Protein AF-A0A7S1EBH2-F1 (afdb_monomer)

InterPro domains:
  IPR000310 Orn/Lys/Arg decarboxylase, major domain [PF01276] (1-113)
  IPR000310 Orn/Lys/Arg decarboxylase, major domain [PS00703] (63-77)
  IPR011193 Ornithine/lysine/arginine decarboxylase [PTHR45229] (1-113)
  IPR015421 Pyridoxal phosphate-dependent transferase, major domain [G3DSA:3.40.640.10] (1-113)
  IPR015424 Pyridoxal phosphate-dependent transferase [SSF53383] (2-113)

Mean predicted aligned error: 2.54 Å

Radius of gyration: 14.87 Å; Cα contacts (8 Å, |Δi|>4): 186; chains: 1; bounding box: 36×32×30 Å

pLDDT: mean 96.74, std 2.62, range [83.06, 98.56]

Secondary structure (DSSP, 8-state):
--S-TT-----HHHHHHHHBTTBSEEEEE-TT-TTGGGSGGGTTTSS--TTSPPPSS-EEEEEE-HHHHSS--TT--EEEEE--SS----HHHHHHHHHHHS-SS--HHHHH-

Sequence (113 aa):
TQSTYDGVLYNTETIKNKLDGFIPTLHFDEAWLPHAAFHDFYGQFHAMGKNRARPKEAMVYATQSTHKLLAGISQASQVLVQDSQTVKLDKHLFNEAYLMHTSTSPQYSIIAS

Nearest PDB structures (foldseek):
  7p9b-assembly1_A  TM=9.408E-01  e=8.314E-08  Providencia stuartii
  2vyc-assembly1_A  TM=9.285E-01  e=5.790E-07  Escherichia coli BL21(DE3)
  5xx1-assembly1_F  TM=9.185E-01  e=3.085E-06  Salmonella enterica subsp. enterica serovar Typhi
  1ord-assembly1_A  TM=9.196E-01  e=2.922E-04  Lactobacillus sp. 30A
  1c4k-assembly1_A  TM=8.217E-01  e=3.124E-04  Lactobacillus sp. 30A

Solvent-accessible surface area (backbone atoms only — not comparable to full-atom values): 6592 Å² total; per-residue (Å²): 110,35,33,45,95,91,66,54,71,52,57,38,59,62,50,48,71,71,38,45,78,77,42,71,66,46,73,39,39,18,42,80,43,64,56,37,86,79,41,77,90,32,66,50,51,49,85,83,52,91,92,55,86,65,41,58,49,17,30,39,35,36,36,27,29,34,37,70,69,51,78,31,42,86,89,28,59,50,77,48,78,42,55,18,73,76,40,70,79,59,62,66,67,50,46,54,58,49,55,76,74,47,65,100,75,68,63,63,70,47,76,71,67

Organism: Hemiselmis andersenii (NCBI:txid464988)

Foldseek 3Di:
DAPPPVPRFDQQVVVLVVCQVVDQEDEAACQVPPCLQPDPVCQRGDNDHDPDAFRQGHKYKYKYNCVNPHDFDPPQIDIDIDAHNHGDDPPVVVVVVVVVPDDPDDDVRRVVD

Structure (mmCIF, N/CA/C/O backbone):
data_AF-A0A7S1EBH2-F1
#
_entry.id   AF-A0A7S1EBH2-F1
#
loop_
_atom_site.group_PDB
_atom_site.id
_atom_site.type_symbol
_atom_site.label_atom_id
_atom_site.label_alt_id
_atom_site.label_comp_id
_atom_site.label_asym_id
_atom_site.label_entity_id
_atom_site.label_seq_id
_atom_site.pdbx_PDB_ins_code
_atom_site.Cartn_x
_atom_site.Cartn_y
_atom_site.Cartn_z
_atom_site.occupancy
_atom_site.B_iso_or_equiv
_atom_site.auth_seq_id
_atom_site.auth_comp_id
_atom_site.auth_asym_id
_atom_site.auth_atom_id
_atom_site.pdbx_PDB_model_num
ATOM 1 N N . THR A 1 1 ? -0.086 -9.979 4.348 1.00 88.25 1 THR A N 1
ATOM 2 C CA . THR A 1 1 ? 0.510 -10.234 3.021 1.00 88.25 1 THR A CA 1
ATOM 3 C C . THR A 1 1 ? -0.576 -10.613 2.040 1.00 88.25 1 THR A C 1
ATOM 5 O O . THR A 1 1 ? -1.364 -11.493 2.365 1.00 88.25 1 THR A O 1
ATOM 8 N N . GLN A 1 2 ? -0.672 -9.912 0.910 1.00 88.31 2 GLN A N 1
ATOM 9 C CA . GLN A 1 2 ? -1.694 -10.084 -0.127 1.00 88.31 2 GLN A CA 1
ATOM 10 C C . GLN A 1 2 ? -1.226 -9.440 -1.446 1.00 88.31 2 GLN A C 1
ATOM 12 O O . GLN A 1 2 ? -1.142 -8.235 -1.510 1.00 88.31 2 GLN A O 1
ATOM 17 N N . SER A 1 3 ? -0.985 -10.135 -2.548 1.00 95.19 3 SER A N 1
ATOM 18 C CA . SER A 1 3 ? -0.946 -11.585 -2.695 1.00 95.19 3 SER A CA 1
ATOM 19 C C . SER A 1 3 ? 0.258 -12.207 -1.998 1.00 95.19 3 SER A C 1
ATOM 21 O O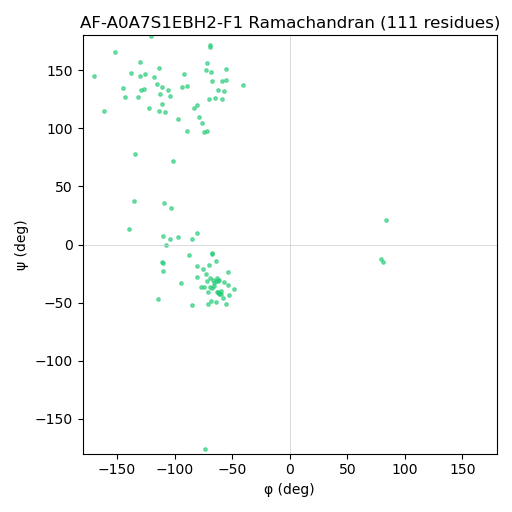 . SER A 1 3 ? 1.178 -11.523 -1.539 1.00 95.19 3 SER A O 1
ATOM 23 N N . THR A 1 4 ? 0.267 -13.536 -1.945 1.00 97.19 4 THR A N 1
ATOM 24 C CA . THR A 1 4 ? 1.512 -14.278 -1.738 1.00 97.19 4 THR A CA 1
ATOM 25 C C . THR A 1 4 ? 2.417 -14.162 -2.968 1.00 97.19 4 THR A C 1
ATOM 27 O O . THR A 1 4 ? 1.997 -13.689 -4.029 1.00 97.19 4 THR A O 1
ATOM 30 N N . TYR A 1 5 ? 3.665 -14.612 -2.822 1.00 96.94 5 TYR A N 1
ATOM 31 C CA . TYR A 1 5 ? 4.622 -14.690 -3.927 1.00 96.94 5 TYR A CA 1
ATOM 32 C C . TYR A 1 5 ? 4.124 -15.591 -5.071 1.00 96.94 5 TYR A C 1
ATOM 34 O O . TYR A 1 5 ? 4.234 -15.219 -6.233 1.00 96.94 5 TYR A O 1
ATOM 42 N N . ASP A 1 6 ? 3.489 -16.717 -4.735 1.00 97.62 6 ASP A N 1
ATOM 43 C CA . ASP A 1 6 ? 2.993 -17.711 -5.701 1.00 97.62 6 ASP A CA 1
ATOM 44 C C . ASP A 1 6 ? 1.642 -17.336 -6.346 1.00 97.62 6 ASP A C 1
ATOM 46 O O . ASP A 1 6 ? 1.012 -18.160 -7.006 1.00 97.62 6 ASP A O 1
ATOM 50 N N . GLY A 1 7 ? 1.157 -16.107 -6.141 1.00 95.69 7 GLY A N 1
ATOM 51 C CA . GLY A 1 7 ? -0.069 -15.615 -6.778 1.00 95.69 7 GLY A CA 1
ATOM 52 C C . GLY A 1 7 ? -1.374 -15.993 -6.070 1.00 95.69 7 GLY A C 1
ATOM 53 O O . GLY A 1 7 ? -2.439 -15.943 -6.684 1.00 95.69 7 GLY A O 1
ATOM 54 N N . VAL A 1 8 ? -1.337 -16.338 -4.778 1.00 97.25 8 VAL A N 1
ATOM 55 C CA . VAL A 1 8 ? -2.565 -16.562 -3.996 1.00 97.25 8 VAL A CA 1
ATOM 56 C C . VAL A 1 8 ? -3.147 -15.222 -3.552 1.00 97.25 8 VAL A C 1
ATOM 58 O O . VAL A 1 8 ? -2.498 -14.461 -2.831 1.00 97.25 8 VAL A O 1
ATOM 61 N N . LEU A 1 9 ? -4.384 -14.957 -3.978 1.00 97.12 9 LEU A N 1
ATOM 62 C CA . LEU A 1 9 ? -5.127 -13.724 -3.726 1.00 97.12 9 LEU A CA 1
ATOM 63 C C . LEU A 1 9 ? -6.218 -13.932 -2.673 1.00 97.12 9 LEU A C 1
ATOM 65 O O . LEU A 1 9 ? -7.040 -14.840 -2.775 1.00 97.12 9 LEU A O 1
ATOM 69 N N . TYR A 1 10 ? -6.289 -13.028 -1.703 1.00 97.50 10 TYR A N 1
ATOM 70 C CA . TYR A 1 10 ? -7.381 -12.946 -0.737 1.00 97.50 10 TYR A CA 1
ATOM 71 C C . TYR A 1 10 ? -8.501 -12.005 -1.193 1.00 97.50 10 TYR A C 1
ATOM 73 O O . TYR A 1 10 ? -8.261 -10.968 -1.802 1.00 97.50 10 TYR A O 1
ATOM 81 N N . ASN A 1 11 ? -9.746 -12.318 -0.833 1.00 96.75 11 ASN A N 1
ATOM 82 C CA . ASN A 1 11 ? -10.840 -11.360 -0.973 1.00 96.75 11 ASN A CA 1
ATOM 83 C C . ASN A 1 11 ? -10.741 -10.317 0.152 1.00 96.75 11 ASN A C 1
ATOM 85 O O . ASN A 1 11 ? -11.047 -10.606 1.314 1.00 96.75 11 ASN A O 1
ATOM 89 N N . THR A 1 12 ? -10.291 -9.109 -0.183 1.00 96.62 12 THR A N 1
ATOM 90 C CA . THR A 1 12 ? -10.036 -8.044 0.795 1.00 96.62 12 THR A CA 1
ATOM 91 C C . THR A 1 12 ? -11.320 -7.513 1.412 1.00 96.62 12 THR A C 1
ATOM 93 O O . THR A 1 12 ? -11.307 -7.083 2.561 1.00 96.62 12 THR A O 1
ATOM 96 N N . GLU A 1 13 ? -12.437 -7.573 0.687 1.00 95.69 13 GLU A N 1
ATOM 97 C CA . GLU A 1 13 ? -13.734 -7.103 1.180 1.00 95.69 13 GLU A CA 1
ATOM 98 C C . GLU A 1 13 ? -14.281 -8.037 2.259 1.00 95.69 13 GLU A C 1
ATOM 100 O O . GLU A 1 13 ? -14.740 -7.579 3.304 1.00 95.69 13 GLU A O 1
ATOM 105 N N . THR A 1 14 ? -14.128 -9.351 2.078 1.00 97.00 14 THR A N 1
ATOM 106 C CA . THR A 1 14 ? -14.447 -10.328 3.126 1.00 97.00 14 THR A CA 1
ATOM 107 C C . THR A 1 14 ? -13.610 -10.097 4.383 1.00 97.00 14 THR A C 1
ATOM 109 O O . THR A 1 14 ? -14.145 -10.158 5.488 1.00 97.00 14 THR A O 1
ATOM 112 N N . ILE A 1 15 ? -12.310 -9.818 4.235 1.00 97.19 15 ILE A N 1
ATOM 113 C CA . ILE A 1 15 ? -11.415 -9.557 5.373 1.00 97.19 15 ILE A CA 1
ATOM 114 C C . ILE A 1 15 ? -11.837 -8.286 6.113 1.00 97.19 15 ILE A C 1
ATOM 116 O O . ILE A 1 15 ? -12.016 -8.329 7.328 1.00 97.19 15 ILE A O 1
ATOM 120 N N . LYS A 1 16 ? -12.047 -7.179 5.389 1.00 96.69 16 LYS A N 1
ATOM 121 C CA . LYS A 1 16 ? -12.506 -5.910 5.971 1.00 96.69 16 LYS A CA 1
ATOM 122 C C . LYS A 1 16 ? -13.807 -6.099 6.743 1.00 96.69 16 LYS A C 1
ATOM 124 O O . LYS A 1 16 ? -13.858 -5.766 7.917 1.00 96.69 16 LYS A O 1
ATOM 129 N N . ASN A 1 17 ? -14.816 -6.714 6.127 1.00 96.50 17 ASN A N 1
ATOM 130 C CA . ASN A 1 17 ? -16.122 -6.915 6.758 1.00 96.50 17 ASN A CA 1
ATOM 131 C C . ASN A 1 17 ? -16.060 -7.784 8.021 1.00 96.50 17 ASN A C 1
ATOM 133 O O . ASN A 1 17 ? -16.875 -7.611 8.920 1.00 96.50 17 ASN A O 1
ATOM 137 N N . LYS A 1 18 ? -15.122 -8.735 8.087 1.00 97.50 18 LYS A N 1
ATOM 138 C CA . LYS A 1 18 ? -14.966 -9.612 9.254 1.00 97.50 18 LYS A CA 1
ATOM 139 C C . LYS A 1 18 ? -14.203 -8.971 10.407 1.00 97.50 18 LYS A C 1
ATOM 141 O O . LYS A 1 18 ? -14.389 -9.403 11.538 1.00 97.50 18 LYS A O 1
ATOM 146 N N . LEU A 1 19 ? -13.313 -8.025 10.119 1.00 97.88 19 LEU A N 1
ATOM 147 C CA . LEU A 1 19 ? -12.373 -7.476 11.099 1.00 97.88 19 LEU A CA 1
ATOM 148 C C . LEU A 1 19 ? -12.665 -6.021 11.484 1.00 97.88 19 LEU A C 1
ATOM 150 O O . LEU A 1 19 ? -12.151 -5.555 12.499 1.00 97.88 19 LEU A O 1
ATOM 154 N N . ASP A 1 20 ? -13.487 -5.310 10.713 1.00 97.75 20 ASP A N 1
ATOM 155 C CA . ASP A 1 20 ? -13.943 -3.963 11.056 1.00 97.75 20 ASP A CA 1
ATOM 156 C C . ASP A 1 20 ? -14.650 -3.958 12.422 1.00 97.75 20 ASP A C 1
ATOM 158 O O . ASP A 1 20 ? -15.472 -4.827 12.712 1.00 97.75 20 ASP A O 1
ATOM 162 N N . GLY A 1 21 ? -14.279 -3.009 13.282 1.00 95.69 21 GLY A N 1
ATOM 163 C CA . GLY A 1 21 ? -14.736 -2.925 14.676 1.00 95.69 21 GLY A CA 1
ATOM 164 C C . GLY A 1 21 ? -14.032 -3.871 15.663 1.00 95.69 21 GLY A C 1
ATOM 165 O O . GLY A 1 21 ? -14.146 -3.678 16.870 1.00 95.69 21 GLY A O 1
ATOM 166 N N . PHE A 1 22 ? -13.266 -4.864 15.196 1.00 97.75 22 PHE A N 1
ATOM 167 C CA . PHE A 1 22 ? -12.438 -5.713 16.070 1.00 97.75 22 PHE A CA 1
ATOM 168 C C . PHE A 1 22 ? -11.002 -5.211 16.185 1.00 97.75 22 PHE A C 1
ATOM 170 O O . PHE A 1 22 ? -10.366 -5.378 17.225 1.00 97.75 22 PHE A O 1
ATOM 177 N N . ILE A 1 23 ? -10.483 -4.616 15.110 1.00 97.31 23 ILE A N 1
ATOM 178 C CA . ILE A 1 23 ? -9.145 -4.032 15.065 1.00 97.31 23 ILE A CA 1
ATOM 179 C C . ILE A 1 23 ? -9.202 -2.610 14.502 1.00 97.31 23 ILE A C 1
ATOM 181 O O . ILE A 1 23 ? -9.984 -2.340 13.590 1.00 97.31 23 ILE A O 1
ATOM 185 N N . PRO A 1 24 ? -8.355 -1.694 15.003 1.00 96.69 24 PRO A N 1
ATOM 186 C CA . PRO A 1 24 ? -8.383 -0.295 14.580 1.00 96.69 24 PRO A CA 1
ATOM 187 C C . PRO A 1 24 ? -7.777 -0.077 13.187 1.00 96.69 24 PRO A C 1
ATOM 189 O O . PRO A 1 24 ? -8.061 0.929 12.539 1.00 96.69 24 PRO A O 1
ATOM 192 N N . THR A 1 25 ? -6.939 -1.010 12.723 1.00 97.38 25 THR A N 1
ATOM 193 C CA . THR A 1 25 ? -6.157 -0.855 11.497 1.00 97.38 25 THR A CA 1
ATOM 194 C C . THR A 1 25 ? -6.014 -2.179 10.760 1.00 97.38 25 THR A C 1
ATOM 196 O O . THR A 1 25 ? -5.648 -3.195 11.347 1.00 97.38 25 THR A O 1
ATOM 199 N N . LEU A 1 26 ? -6.225 -2.139 9.448 1.00 98.12 26 LEU A N 1
ATOM 200 C CA . LEU A 1 26 ? -5.937 -3.208 8.501 1.00 98.12 26 LEU A CA 1
ATOM 201 C C . LEU A 1 26 ? -4.774 -2.786 7.606 1.00 98.12 26 LEU A C 1
ATOM 203 O O . LEU A 1 26 ? -4.876 -1.793 6.889 1.00 98.12 26 LEU A O 1
ATOM 207 N N . HIS A 1 27 ? -3.689 -3.556 7.603 1.00 98.31 27 HIS A N 1
ATOM 208 C CA . HIS A 1 27 ? -2.565 -3.343 6.691 1.00 98.31 27 HIS A CA 1
ATOM 209 C C . HIS A 1 27 ? -2.438 -4.509 5.710 1.00 98.31 27 HIS A C 1
ATOM 211 O O . HIS A 1 27 ? -2.168 -5.649 6.091 1.00 98.31 27 HIS A O 1
ATOM 217 N N . PHE A 1 28 ? -2.644 -4.210 4.430 1.00 98.38 28 PHE A N 1
ATOM 218 C CA . PHE A 1 28 ? -2.452 -5.139 3.327 1.00 98.38 28 PHE A CA 1
ATOM 219 C C . PHE A 1 28 ? -1.072 -4.906 2.706 1.00 98.38 28 PHE A C 1
ATOM 221 O O . PHE A 1 28 ? -0.828 -3.906 2.034 1.00 98.38 28 PHE A O 1
ATOM 228 N N . ASP A 1 29 ? -0.147 -5.832 2.939 1.00 98.56 29 ASP A N 1
ATOM 229 C CA . ASP A 1 29 ? 1.121 -5.853 2.209 1.00 98.56 29 ASP A CA 1
ATOM 230 C C . ASP A 1 29 ? 0.898 -6.370 0.780 1.00 98.56 29 ASP A C 1
ATOM 232 O O . ASP A 1 29 ? 0.835 -7.583 0.572 1.00 98.56 29 ASP A O 1
ATOM 236 N N . GLU A 1 30 ? 0.757 -5.429 -0.160 1.00 98.38 30 GLU A N 1
ATOM 237 C CA . GLU A 1 30 ? 0.487 -5.600 -1.593 1.00 98.38 30 GLU A CA 1
ATOM 238 C C . GLU A 1 30 ? 1.717 -5.404 -2.478 1.00 98.38 30 GLU A C 1
ATOM 240 O O . GLU A 1 30 ? 1.615 -5.005 -3.642 1.00 98.38 30 GLU A O 1
ATOM 245 N N . ALA A 1 31 ? 2.903 -5.740 -1.965 1.00 98.44 31 ALA A N 1
ATOM 246 C CA . ALA A 1 31 ? 4.142 -5.621 -2.723 1.00 98.44 31 ALA A CA 1
ATOM 247 C C . ALA A 1 31 ? 4.099 -6.334 -4.092 1.00 98.44 31 ALA A C 1
ATOM 249 O O . ALA A 1 31 ? 4.679 -5.836 -5.054 1.00 98.44 31 ALA A O 1
ATOM 250 N N . TRP A 1 32 ? 3.403 -7.471 -4.187 1.00 98.12 32 TRP A N 1
ATOM 251 C CA . TRP A 1 32 ? 3.256 -8.278 -5.408 1.00 98.12 32 TRP A CA 1
ATOM 252 C C . TRP A 1 32 ? 1.966 -8.013 -6.194 1.00 98.12 32 TRP A C 1
ATOM 254 O O . TRP A 1 32 ? 1.703 -8.703 -7.174 1.00 98.12 32 TRP A O 1
ATOM 264 N N . LEU A 1 33 ? 1.161 -7.021 -5.804 1.00 97.25 33 LEU A N 1
ATOM 265 C CA . LEU A 1 33 ? -0.121 -6.743 -6.454 1.00 97.25 33 LEU A CA 1
ATOM 266 C C . LEU A 1 33 ? -0.396 -5.247 -6.746 1.00 97.25 33 LEU A C 1
ATOM 268 O O . LEU A 1 33 ? -1.544 -4.807 -6.669 1.00 97.25 33 LEU A O 1
ATOM 272 N N . PRO A 1 34 ? 0.601 -4.428 -7.136 1.00 97.38 34 PRO A N 1
ATOM 273 C CA . PRO A 1 34 ? 0.379 -2.995 -7.346 1.00 97.38 34 PRO A CA 1
ATOM 274 C C . PRO A 1 34 ? -0.485 -2.677 -8.583 1.00 97.38 34 PRO A C 1
ATOM 276 O O . PRO A 1 34 ? -1.031 -1.585 -8.698 1.00 97.38 34 PRO A O 1
ATOM 279 N N . HIS A 1 35 ? -0.638 -3.628 -9.510 1.00 96.31 35 HIS A N 1
ATOM 280 C CA . HIS A 1 35 ? -1.388 -3.451 -10.756 1.00 96.31 35 HIS A CA 1
ATOM 281 C C . HIS A 1 35 ? -2.892 -3.757 -10.634 1.00 96.31 35 HIS A C 1
ATOM 283 O O . HIS A 1 35 ? -3.647 -3.503 -11.572 1.00 96.31 35 HIS A O 1
ATOM 289 N N . ALA A 1 36 ? -3.349 -4.313 -9.506 1.00 96.38 36 ALA A N 1
ATOM 290 C CA . ALA A 1 36 ? -4.717 -4.820 -9.385 1.00 96.38 36 ALA A CA 1
ATOM 291 C C . ALA A 1 36 ? -5.799 -3.749 -9.569 1.00 96.38 36 ALA A C 1
ATOM 293 O O . ALA A 1 36 ? -6.871 -4.044 -10.088 1.00 96.38 36 ALA A O 1
ATOM 294 N N . ALA A 1 37 ? -5.513 -2.497 -9.212 1.00 94.81 37 ALA A N 1
ATOM 295 C CA . ALA A 1 37 ? -6.461 -1.400 -9.385 1.00 94.81 37 ALA A CA 1
ATOM 296 C C . ALA A 1 37 ? -6.807 -1.104 -10.861 1.00 94.81 37 ALA A C 1
ATOM 298 O O . ALA A 1 37 ? -7.768 -0.381 -11.120 1.00 94.81 37 ALA A O 1
ATOM 299 N N . PHE A 1 38 ? -6.040 -1.639 -11.818 1.00 95.44 38 PHE A N 1
ATOM 300 C CA . PHE A 1 38 ? -6.158 -1.331 -13.246 1.00 95.44 38 PHE A CA 1
ATOM 301 C C . PHE A 1 38 ? -6.844 -2.431 -14.065 1.00 95.44 38 PHE A C 1
ATOM 303 O O . PHE A 1 38 ? -6.904 -2.320 -15.287 1.00 95.44 38 PHE A O 1
ATOM 310 N N . HIS A 1 39 ? -7.345 -3.496 -13.429 1.00 95.38 39 HIS A N 1
ATOM 311 C CA . HIS A 1 39 ? -8.021 -4.579 -14.140 1.00 95.38 39 HIS A CA 1
ATOM 312 C C . HIS A 1 39 ? -9.200 -5.146 -13.337 1.00 95.38 39 HIS A C 1
ATOM 314 O O . HIS A 1 39 ? -9.032 -5.606 -12.207 1.00 95.38 39 HIS A O 1
ATOM 320 N N . ASP A 1 40 ? -10.381 -5.195 -13.960 1.00 93.75 40 ASP A N 1
ATOM 321 C CA . ASP A 1 40 ? -11.661 -5.516 -13.304 1.00 93.75 40 ASP A CA 1
ATOM 322 C C . ASP A 1 40 ? -11.679 -6.876 -12.594 1.00 93.75 40 ASP A C 1
ATOM 324 O O . ASP A 1 40 ? -12.299 -7.017 -11.539 1.00 93.75 40 ASP A O 1
ATOM 328 N N . PHE A 1 41 ? -10.947 -7.865 -13.123 1.00 94.56 41 PHE A N 1
ATOM 32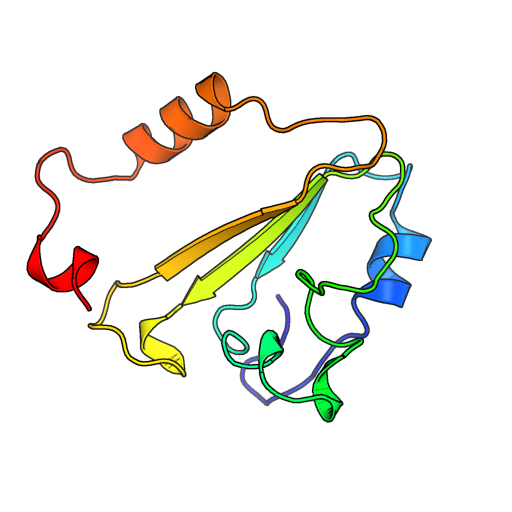9 C CA . PHE A 1 41 ? -10.756 -9.174 -12.476 1.00 94.56 41 PHE A CA 1
ATOM 330 C C . PHE A 1 41 ? -10.361 -9.061 -10.995 1.00 94.56 41 PHE A C 1
ATOM 332 O O . PHE A 1 41 ? -10.847 -9.826 -10.163 1.00 94.56 41 PHE A O 1
ATOM 339 N N . TYR A 1 42 ? -9.519 -8.087 -10.639 1.00 95.44 42 TYR A N 1
ATOM 340 C CA . TYR A 1 42 ? -9.029 -7.939 -9.274 1.00 95.44 42 TYR A CA 1
ATOM 341 C C . TYR A 1 42 ? -9.967 -7.150 -8.362 1.00 95.44 42 TYR A C 1
ATOM 343 O O . TYR A 1 42 ? -9.611 -6.914 -7.213 1.00 95.44 42 TYR A O 1
ATOM 351 N N . GLY A 1 43 ? -11.162 -6.754 -8.807 1.00 93.44 43 GLY A N 1
ATOM 352 C CA . GLY A 1 43 ? -11.997 -5.767 -8.115 1.00 93.44 43 GLY A CA 1
ATOM 353 C C . GLY A 1 43 ? -12.306 -6.050 -6.635 1.00 93.44 43 GLY A C 1
ATOM 354 O O . GLY A 1 43 ? -12.565 -5.113 -5.886 1.00 93.44 43 GLY A O 1
ATOM 355 N N . GLN A 1 44 ? -12.252 -7.303 -6.167 1.00 94.94 44 GLN A N 1
ATOM 356 C CA . GLN A 1 44 ? -12.401 -7.677 -4.745 1.00 94.94 44 GLN A CA 1
ATOM 357 C C . GLN A 1 44 ? -11.096 -8.133 -4.066 1.00 94.94 44 GLN A C 1
ATOM 359 O O . GLN A 1 44 ? -11.097 -8.469 -2.884 1.00 94.94 44 GLN A O 1
ATOM 364 N N . PHE A 1 45 ? -9.991 -8.156 -4.803 1.00 96.38 45 PHE A N 1
ATOM 365 C CA . PHE A 1 45 ? -8.722 -8.772 -4.421 1.00 96.38 45 PHE A CA 1
ATOM 366 C C . PHE A 1 45 ? -7.603 -7.762 -4.131 1.00 96.38 45 PHE A C 1
ATOM 368 O O . PHE A 1 45 ? -6.474 -8.167 -3.890 1.00 96.38 45 PHE A O 1
ATOM 375 N N . HIS A 1 46 ? -7.890 -6.462 -4.102 1.00 96.69 46 HIS A N 1
ATOM 376 C CA . HIS A 1 46 ? -6.953 -5.438 -3.623 1.00 96.69 46 HIS A CA 1
ATOM 377 C C . HIS A 1 46 ? -7.633 -4.519 -2.615 1.00 96.69 46 HIS A C 1
ATOM 379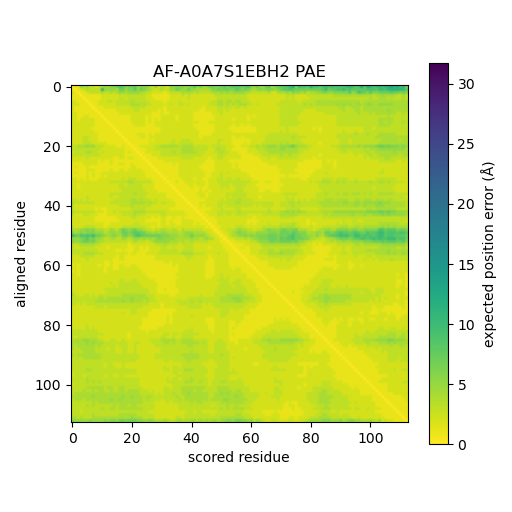 O O . HIS A 1 46 ? -8.850 -4.381 -2.643 1.00 96.69 46 HIS A O 1
ATOM 385 N N . ALA A 1 47 ? -6.886 -3.845 -1.750 1.00 96.50 47 ALA A N 1
ATOM 386 C CA . ALA A 1 47 ? -7.424 -3.066 -0.641 1.00 96.50 47 ALA A CA 1
ATOM 387 C C . ALA A 1 47 ? -8.006 -1.707 -1.075 1.00 96.50 47 ALA A C 1
ATOM 389 O O . ALA A 1 47 ? -9.041 -1.285 -0.556 1.00 96.50 47 ALA A O 1
ATOM 390 N N . MET A 1 48 ? -7.393 -1.037 -2.055 1.00 95.00 48 MET A N 1
ATOM 391 C CA . MET A 1 48 ? -7.670 0.372 -2.399 1.00 95.00 48 MET A CA 1
ATOM 392 C C . MET A 1 48 ? -8.569 0.536 -3.626 1.00 95.00 48 MET A C 1
ATOM 394 O O . MET A 1 48 ? -8.119 0.914 -4.700 1.00 95.00 48 MET A O 1
ATOM 398 N N . GLY A 1 49 ? -9.856 0.226 -3.490 1.00 90.75 49 GLY A N 1
ATOM 399 C CA . GLY A 1 49 ? -10.784 0.182 -4.633 1.00 90.75 49 GLY A CA 1
ATOM 400 C C . GLY A 1 49 ? -11.796 1.302 -4.572 1.00 90.75 49 GLY A C 1
ATOM 401 O O . GLY A 1 49 ? -12.361 1.567 -3.515 1.00 90.75 49 GLY A O 1
ATOM 402 N N . LYS A 1 50 ? -12.009 1.942 -5.720 1.00 83.06 50 LYS A N 1
ATOM 403 C CA . LYS A 1 50 ? -12.720 3.217 -5.843 1.00 83.06 50 LYS A CA 1
ATOM 404 C C . LYS A 1 50 ? -14.215 3.134 -5.519 1.00 83.06 50 LYS A C 1
ATOM 406 O O . LYS A 1 50 ? -14.752 4.049 -4.910 1.00 83.06 50 LYS A O 1
ATOM 411 N N . ASN A 1 51 ? -14.872 2.038 -5.896 1.00 84.88 51 ASN A N 1
ATOM 412 C CA . ASN A 1 51 ? -16.335 1.906 -5.850 1.00 84.88 51 ASN A CA 1
ATOM 413 C C . ASN A 1 51 ? -16.803 0.936 -4.755 1.00 84.88 51 ASN A C 1
ATOM 415 O O . ASN A 1 51 ? -17.745 0.173 -4.956 1.00 84.88 51 ASN A O 1
ATOM 419 N N . ARG A 1 52 ? -16.108 0.908 -3.614 1.00 88.12 52 ARG A N 1
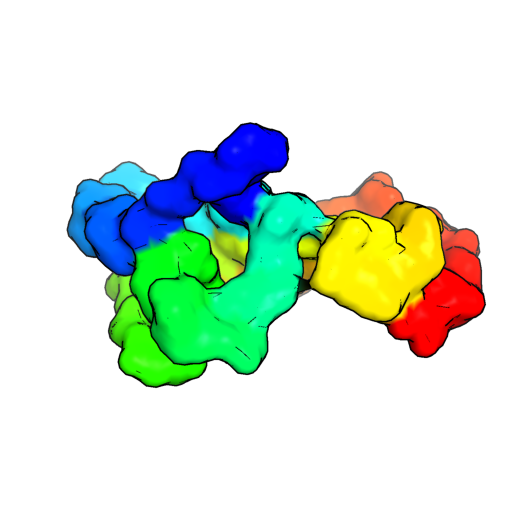ATOM 420 C CA . ARG A 1 52 ? -16.399 -0.013 -2.507 1.00 88.12 52 ARG A CA 1
ATOM 421 C C . ARG A 1 52 ? -16.591 0.763 -1.215 1.00 88.12 52 ARG A C 1
ATOM 423 O O . ARG A 1 52 ? -15.969 1.807 -1.011 1.00 88.12 52 ARG A O 1
ATOM 430 N N . ALA A 1 53 ? -17.476 0.260 -0.360 1.00 91.88 53 ALA A N 1
ATOM 431 C CA . ALA A 1 53 ? -17.698 0.861 0.942 1.00 91.88 53 ALA A CA 1
ATOM 432 C C . ALA A 1 53 ? -16.406 0.785 1.764 1.00 91.88 53 ALA A C 1
ATOM 434 O O . ALA A 1 53 ? -15.752 -0.253 1.838 1.00 91.88 53 ALA A O 1
ATOM 435 N N . ARG A 1 54 ? -16.036 1.907 2.377 1.00 95.38 54 ARG A N 1
ATOM 436 C CA . ARG A 1 54 ? -14.926 1.951 3.331 1.00 95.38 54 ARG A CA 1
ATOM 437 C C . ARG A 1 54 ? -15.370 1.277 4.634 1.00 95.38 54 ARG A C 1
ATOM 439 O O . ARG A 1 54 ? -16.564 1.372 4.944 1.00 95.38 54 ARG A O 1
ATOM 446 N N . PRO A 1 55 ? -14.464 0.654 5.407 1.00 97.12 55 PRO A N 1
ATOM 447 C CA . PRO A 1 55 ? -14.803 0.174 6.745 1.00 97.12 55 PRO A CA 1
ATOM 448 C C . PRO A 1 55 ? -15.360 1.309 7.605 1.00 97.12 55 PRO A C 1
ATOM 450 O O . PRO A 1 55 ? -15.034 2.481 7.385 1.00 97.12 55 PRO A O 1
ATOM 453 N N . LYS A 1 56 ? -16.223 0.981 8.565 1.00 97.56 56 LYS A N 1
ATOM 454 C CA . LYS A 1 56 ? -16.801 1.978 9.463 1.00 97.56 56 LYS A CA 1
ATOM 455 C C . LYS A 1 56 ? -15.734 2.543 10.382 1.00 97.56 56 LYS A C 1
ATOM 457 O O . LYS A 1 56 ? -15.629 3.762 10.461 1.00 97.56 56 LYS A O 1
ATOM 462 N N . GLU A 1 57 ? -14.941 1.675 11.003 1.00 97.50 57 GLU A N 1
ATOM 463 C CA . GLU A 1 57 ? -14.006 2.049 12.064 1.00 97.50 57 GLU A CA 1
ATOM 464 C C . GLU A 1 57 ? -12.551 1.848 11.646 1.00 97.50 57 GLU A C 1
ATOM 466 O O . GLU A 1 57 ? -11.743 2.765 11.804 1.00 97.50 57 GLU A O 1
ATOM 471 N N . ALA A 1 58 ? -12.225 0.697 11.054 1.00 98.06 58 ALA A N 1
ATOM 472 C CA . ALA A 1 58 ? -10.849 0.323 10.762 1.00 98.06 58 ALA A CA 1
ATOM 473 C C . ALA A 1 58 ? -10.224 1.180 9.647 1.00 98.06 58 ALA A C 1
ATOM 475 O O . ALA A 1 58 ? -10.721 1.234 8.519 1.00 98.06 58 ALA A O 1
ATOM 476 N N . MET A 1 59 ? -9.078 1.797 9.938 1.00 97.88 59 MET A N 1
ATOM 477 C CA . MET A 1 59 ? -8.228 2.437 8.930 1.00 97.88 59 MET A CA 1
ATOM 478 C C . MET A 1 59 ? -7.615 1.376 8.013 1.00 97.88 59 MET A C 1
ATOM 480 O O . MET A 1 59 ? -7.182 0.325 8.487 1.00 97.88 59 MET A O 1
ATOM 484 N N . VAL A 1 60 ? -7.524 1.643 6.708 1.00 98.06 60 VAL A N 1
ATOM 485 C CA . VAL A 1 60 ? -6.935 0.694 5.750 1.00 98.06 60 VAL A CA 1
ATOM 486 C C . VAL A 1 60 ? -5.637 1.253 5.187 1.00 98.06 60 VAL A C 1
ATOM 488 O O . VAL A 1 60 ? -5.602 2.372 4.682 1.00 98.06 60 VAL A O 1
ATOM 491 N N . TYR A 1 61 ? -4.583 0.446 5.225 1.00 98.44 61 TYR A N 1
ATOM 492 C CA . TYR A 1 61 ? -3.288 0.720 4.615 1.00 98.44 61 TYR A CA 1
ATOM 493 C C . TYR A 1 61 ? -2.991 -0.336 3.558 1.00 98.44 61 TYR A C 1
ATOM 495 O O . TYR A 1 61 ? -3.294 -1.515 3.753 1.00 98.44 61 TYR A O 1
ATOM 503 N N . ALA A 1 62 ? -2.350 0.076 2.470 1.00 98.31 62 ALA A N 1
ATOM 504 C CA . ALA A 1 62 ? -1.758 -0.837 1.506 1.00 98.31 62 ALA A CA 1
ATOM 505 C C . ALA A 1 62 ? -0.334 -0.397 1.178 1.00 98.31 62 ALA A C 1
ATOM 507 O O . ALA A 1 62 ? -0.109 0.757 0.817 1.00 98.31 62 ALA A O 1
ATOM 508 N N . THR A 1 63 ? 0.630 -1.305 1.309 1.00 98.56 63 THR A N 1
ATOM 509 C CA . THR A 1 63 ? 2.020 -1.054 0.903 1.00 98.56 63 THR A CA 1
ATOM 510 C C . THR A 1 63 ? 2.299 -1.773 -0.397 1.00 98.56 63 THR A C 1
ATOM 512 O O . THR A 1 63 ? 2.051 -2.968 -0.503 1.00 98.56 63 THR A O 1
ATOM 515 N N . GLN A 1 64 ? 2.820 -1.055 -1.382 1.00 98.56 64 GLN A N 1
ATOM 516 C CA . GLN A 1 64 ? 3.041 -1.575 -2.725 1.00 98.56 64 GLN A CA 1
ATOM 517 C C . GLN A 1 64 ? 4.473 -1.283 -3.162 1.00 98.56 64 GLN A C 1
ATOM 519 O O . GLN A 1 64 ? 4.961 -0.163 -3.030 1.00 98.56 64 GLN A O 1
ATOM 524 N N . SER A 1 65 ? 5.158 -2.289 -3.701 1.00 98.56 65 SER A N 1
ATOM 525 C CA . SER A 1 65 ? 6.471 -2.110 -4.316 1.00 98.56 65 SER A CA 1
ATOM 526 C C . SER A 1 65 ? 6.273 -1.776 -5.788 1.00 98.56 65 SER A C 1
ATOM 528 O O . SER A 1 65 ? 6.087 -2.675 -6.607 1.00 98.56 65 SER A O 1
ATOM 530 N N . THR A 1 66 ? 6.328 -0.488 -6.129 1.00 98.38 66 THR A N 1
ATOM 531 C CA . THR A 1 66 ? 6.197 -0.009 -7.513 1.00 98.38 66 THR A CA 1
ATOM 532 C C . THR A 1 66 ? 7.184 -0.729 -8.430 1.00 98.38 66 THR A C 1
ATOM 534 O O . THR A 1 66 ? 6.795 -1.248 -9.468 1.00 98.38 66 THR A O 1
ATOM 537 N N . HIS A 1 67 ? 8.427 -0.902 -7.980 1.00 98.19 67 HIS A N 1
ATOM 538 C CA . HIS A 1 67 ? 9.498 -1.546 -8.747 1.00 98.19 67 HIS A CA 1
ATOM 539 C C . HIS A 1 67 ? 9.332 -3.051 -9.020 1.00 98.19 67 HIS A C 1
ATOM 541 O O . HIS A 1 67 ? 10.166 -3.629 -9.712 1.00 98.19 67 HIS A O 1
ATOM 547 N N . LYS A 1 68 ? 8.325 -3.725 -8.446 1.00 98.19 68 LYS A N 1
ATOM 548 C CA . LYS A 1 68 ? 8.117 -5.161 -8.690 1.00 98.19 68 LYS A CA 1
ATOM 549 C C . LYS A 1 68 ? 7.307 -5.417 -9.955 1.00 98.19 68 LYS A C 1
ATOM 551 O O . LYS A 1 68 ? 7.719 -6.222 -10.780 1.00 98.19 68 LYS A O 1
ATOM 556 N N . LEU A 1 69 ? 6.142 -4.778 -10.077 1.00 97.56 69 LEU A N 1
ATOM 557 C CA . LEU A 1 69 ? 5.176 -5.039 -11.157 1.00 97.56 69 LEU A CA 1
ATOM 558 C C . LEU A 1 69 ? 4.520 -3.764 -11.720 1.00 97.56 69 LEU A C 1
ATOM 560 O O . LEU A 1 69 ? 3.527 -3.858 -12.436 1.00 97.56 69 LEU A O 1
ATOM 564 N N . LEU A 1 70 ? 5.051 -2.581 -11.398 1.00 97.88 70 LEU A N 1
ATOM 565 C CA . LEU A 1 70 ? 4.783 -1.324 -12.104 1.00 97.88 70 LEU A CA 1
ATOM 566 C C . LEU A 1 70 ? 6.100 -0.759 -12.658 1.00 97.88 70 LEU A C 1
ATOM 568 O O . LEU A 1 70 ? 7.171 -1.342 -12.486 1.00 97.88 70 LEU A O 1
ATOM 572 N N . ALA A 1 71 ? 6.019 0.378 -13.346 1.00 97.88 71 ALA A N 1
ATOM 573 C CA . ALA A 1 71 ? 7.195 1.131 -13.755 1.00 97.88 71 ALA A CA 1
ATOM 574 C C . ALA A 1 71 ? 7.719 1.934 -12.555 1.00 97.88 71 ALA A C 1
ATOM 576 O O . ALA A 1 71 ? 7.057 2.856 -12.100 1.00 97.88 71 ALA A O 1
ATOM 577 N N . GLY A 1 72 ? 8.874 1.543 -12.022 1.00 97.56 72 GLY A N 1
ATOM 578 C CA . GLY A 1 72 ? 9.573 2.260 -10.958 1.00 97.56 72 GLY A CA 1
ATOM 579 C C . GLY A 1 72 ? 10.967 1.674 -10.751 1.00 97.56 72 GLY A C 1
ATOM 580 O O . GLY A 1 72 ? 11.167 0.469 -10.915 1.00 97.56 72 GLY A O 1
ATOM 581 N N . ILE A 1 73 ? 11.949 2.511 -10.415 1.00 97.88 73 ILE A N 1
ATOM 582 C CA . ILE A 1 73 ? 13.321 2.048 -10.147 1.00 97.88 73 ILE A CA 1
ATOM 583 C C . ILE A 1 73 ? 13.336 1.232 -8.848 1.00 97.88 73 ILE A C 1
ATOM 585 O O . ILE A 1 73 ? 12.565 1.513 -7.932 1.00 97.88 73 ILE A O 1
ATOM 589 N N . SER A 1 74 ? 14.222 0.234 -8.735 1.00 98.38 74 SER A N 1
ATOM 590 C CA . SER A 1 74 ? 14.461 -0.499 -7.483 1.00 98.38 74 SER A CA 1
ATOM 591 C C . SER A 1 74 ? 14.479 0.438 -6.271 1.00 98.38 74 SER A C 1
ATOM 593 O O . SER A 1 74 ? 15.084 1.504 -6.326 1.00 98.38 74 SER A O 1
ATOM 595 N N . GLN A 1 75 ? 13.840 0.010 -5.176 1.00 98.12 75 GLN A N 1
ATOM 596 C CA . GLN A 1 75 ? 13.541 0.796 -3.963 1.00 98.12 75 GLN A CA 1
ATOM 597 C C . GLN A 1 75 ? 12.310 1.723 -4.050 1.00 98.12 75 GLN A C 1
ATOM 599 O O . GLN A 1 75 ? 11.790 2.098 -3.000 1.00 98.12 75 GLN A O 1
ATOM 604 N N . ALA A 1 76 ? 11.759 2.019 -5.235 1.00 98.56 76 ALA A N 1
ATOM 605 C CA . ALA A 1 76 ? 10.497 2.757 -5.351 1.00 98.56 76 ALA A CA 1
ATOM 606 C C . ALA A 1 76 ? 9.327 1.943 -4.770 1.00 98.56 76 ALA A C 1
ATOM 608 O O . ALA A 1 76 ? 9.094 0.786 -5.144 1.00 98.56 76 ALA A O 1
ATOM 609 N N . SER A 1 77 ? 8.585 2.542 -3.843 1.00 98.56 77 SER A N 1
ATOM 610 C CA . SER A 1 77 ? 7.398 1.957 -3.218 1.00 98.56 77 SER A CA 1
ATOM 611 C C . SER A 1 77 ? 6.440 3.055 -2.771 1.00 98.56 77 SER A C 1
ATOM 613 O O . SER A 1 77 ? 6.815 4.225 -2.716 1.00 98.56 77 SER A O 1
ATOM 615 N N . GLN A 1 78 ? 5.205 2.678 -2.453 1.00 98.19 78 GLN A N 1
ATOM 616 C CA . GLN A 1 78 ? 4.191 3.607 -1.974 1.00 98.19 78 GLN A CA 1
ATOM 617 C C . GLN A 1 78 ? 3.392 3.024 -0.811 1.00 98.19 78 GLN A C 1
ATOM 619 O O . GLN A 1 78 ? 3.139 1.817 -0.745 1.00 98.19 78 GLN A O 1
ATOM 624 N N . VAL A 1 79 ? 2.970 3.914 0.087 1.00 98.38 79 VAL A N 1
ATOM 625 C CA . VAL A 1 79 ? 1.996 3.628 1.140 1.00 98.38 79 VAL A CA 1
ATOM 626 C C . VAL A 1 79 ? 0.700 4.330 0.769 1.00 98.38 79 VAL A C 1
ATOM 628 O O . VAL A 1 79 ? 0.630 5.556 0.723 1.00 98.38 79 VAL A O 1
ATOM 631 N N . LEU A 1 80 ? -0.331 3.546 0.494 1.00 97.88 80 LEU A N 1
ATOM 632 C CA . LEU A 1 80 ? -1.681 4.035 0.280 1.00 97.88 80 LEU A CA 1
ATOM 633 C C . LEU A 1 80 ? -2.421 3.971 1.614 1.00 97.88 80 LEU A C 1
ATOM 635 O O . LEU A 1 80 ? -2.348 2.960 2.315 1.00 97.88 80 LEU A O 1
ATOM 639 N N . VAL A 1 81 ? -3.152 5.030 1.949 1.00 97.81 81 VAL A N 1
ATOM 640 C CA . VAL A 1 81 ? -3.960 5.096 3.170 1.00 97.81 81 VAL A CA 1
ATOM 641 C C . VAL A 1 81 ? -5.385 5.474 2.805 1.00 97.81 81 VAL A C 1
ATOM 643 O O . VAL A 1 81 ? -5.614 6.400 2.027 1.00 97.81 81 VAL A O 1
ATOM 646 N N . GLN A 1 82 ? -6.343 4.756 3.374 1.00 96.81 82 GLN A N 1
ATOM 647 C CA . GLN A 1 82 ? -7.762 5.032 3.250 1.00 96.81 82 GLN A CA 1
ATOM 648 C C . GLN A 1 82 ? -8.351 5.243 4.645 1.00 96.81 82 GLN A C 1
ATOM 650 O O . GLN A 1 82 ? -8.360 4.333 5.476 1.00 96.81 82 GLN A O 1
ATOM 655 N N . ASP A 1 83 ? -8.867 6.456 4.858 1.00 97.38 83 ASP A N 1
ATOM 656 C CA . ASP A 1 83 ? -9.680 6.799 6.023 1.00 97.38 83 ASP A CA 1
ATOM 657 C C . ASP A 1 83 ? -10.874 5.848 6.133 1.00 97.38 83 ASP A C 1
ATOM 659 O O . ASP A 1 83 ? -11.518 5.534 5.120 1.00 97.38 83 ASP A O 1
ATOM 663 N N . SER A 1 84 ? -11.229 5.465 7.356 1.00 97.25 84 SER A N 1
ATOM 664 C CA . SER A 1 84 ? -12.504 4.801 7.608 1.00 97.25 84 SER A CA 1
ATOM 665 C C . SER A 1 84 ? -13.656 5.812 7.508 1.00 97.25 84 SER A C 1
ATOM 667 O O . SER A 1 84 ? -13.484 6.972 7.101 1.00 97.25 84 SER A O 1
ATOM 669 N N . GLN A 1 85 ? -14.881 5.380 7.794 1.00 97.38 85 GLN A N 1
ATOM 670 C CA . GLN A 1 85 ? -16.013 6.306 7.820 1.00 97.38 85 GLN A CA 1
ATOM 671 C C . GLN A 1 85 ? -15.964 7.230 9.044 1.00 97.38 85 GLN A C 1
ATOM 673 O O . GLN A 1 85 ? -16.405 8.374 8.939 1.00 97.38 85 GLN A O 1
ATOM 678 N N . THR A 1 86 ? -15.426 6.762 10.175 1.00 97.56 86 THR A N 1
ATOM 679 C CA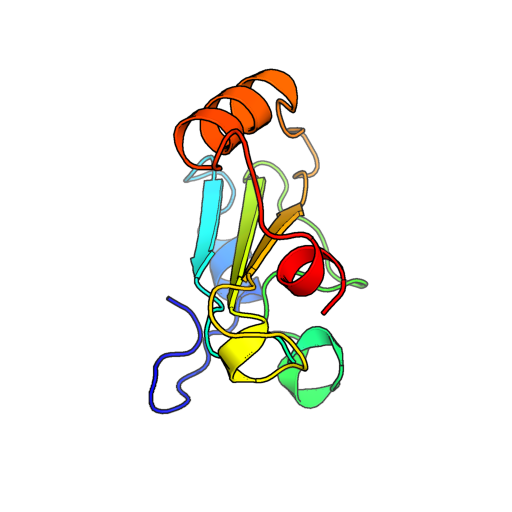 . THR A 1 86 ? -15.429 7.495 11.453 1.00 97.56 86 THR A CA 1
ATOM 680 C C . THR A 1 86 ? -14.053 7.999 11.886 1.00 97.56 86 THR A C 1
ATOM 682 O O . THR A 1 86 ? -13.977 8.976 12.629 1.00 97.56 86 THR A O 1
ATOM 685 N N . VAL A 1 87 ? -12.972 7.385 11.404 1.00 96.50 87 VAL A N 1
ATOM 686 C CA . VAL A 1 87 ? -11.587 7.700 11.774 1.00 96.50 87 VAL A CA 1
ATOM 687 C C . VAL A 1 87 ? -10.837 8.234 10.555 1.00 96.50 87 VAL A C 1
ATOM 689 O O . VAL A 1 87 ? -10.979 7.730 9.441 1.00 96.50 87 VAL A O 1
ATOM 692 N N . LYS A 1 88 ? -10.031 9.275 10.774 1.00 97.56 88 LYS A N 1
ATOM 693 C CA . LYS A 1 88 ? -9.139 9.859 9.767 1.00 97.56 88 LYS A CA 1
ATOM 694 C C . LYS A 1 88 ? -7.685 9.635 10.147 1.00 97.56 88 LYS A C 1
ATOM 696 O O . LYS A 1 88 ? -7.360 9.583 11.331 1.00 97.56 88 LYS A O 1
ATOM 701 N N . LEU A 1 89 ? -6.816 9.570 9.143 1.00 97.62 89 LEU A N 1
ATOM 702 C CA . LEU A 1 89 ? -5.374 9.516 9.349 1.00 97.62 89 LEU A CA 1
ATOM 703 C 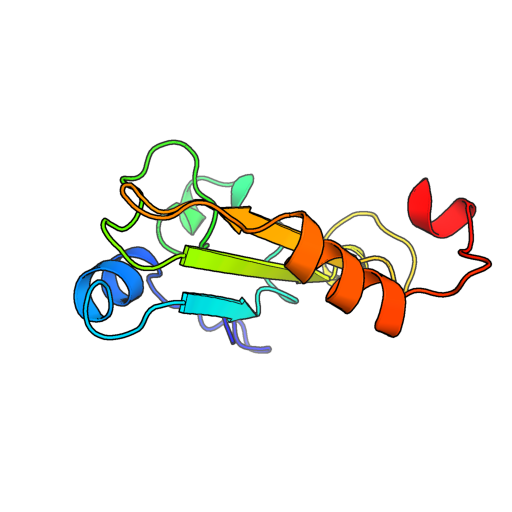C . LEU A 1 89 ? -4.878 10.745 10.125 1.00 97.62 89 LEU A C 1
ATOM 705 O O . LEU A 1 89 ? -5.043 11.883 9.673 1.00 97.62 89 LEU A O 1
ATOM 709 N N . ASP A 1 90 ? -4.180 10.507 11.236 1.00 97.56 90 ASP A N 1
ATOM 710 C CA . ASP A 1 90 ? -3.315 11.519 11.836 1.00 97.56 90 ASP A CA 1
ATOM 711 C C . ASP A 1 90 ? -2.078 11.699 10.952 1.00 97.56 90 ASP A C 1
ATOM 713 O O . ASP A 1 90 ? -1.120 10.923 10.987 1.00 97.56 90 ASP A O 1
ATOM 717 N N . LYS A 1 91 ? -2.127 12.732 10.112 1.00 97.12 91 LYS A N 1
ATOM 718 C CA . LYS A 1 91 ? -1.060 13.029 9.157 1.00 97.12 91 LYS A CA 1
ATOM 719 C C . LYS A 1 91 ? 0.234 13.453 9.840 1.00 97.12 91 LYS A C 1
ATOM 721 O O . LYS A 1 91 ? 1.291 13.198 9.278 1.00 9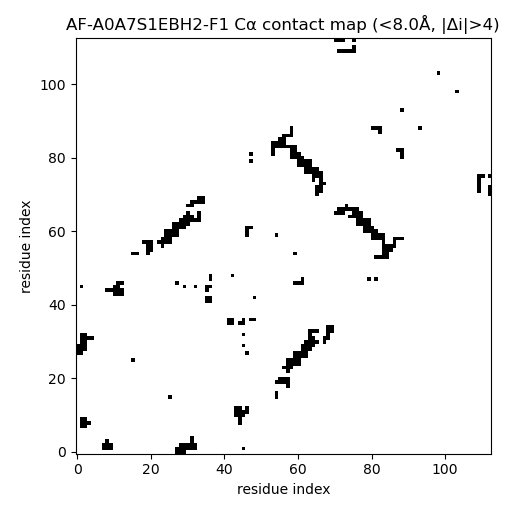7.12 91 LYS A O 1
ATOM 726 N N . HIS A 1 92 ? 0.168 14.093 11.007 1.00 98.19 92 HIS A N 1
ATOM 727 C CA . HIS A 1 92 ? 1.368 14.536 11.710 1.00 98.19 92 HIS A CA 1
ATOM 728 C C . HIS A 1 92 ? 2.106 13.331 12.276 1.00 98.19 92 HIS A C 1
ATOM 730 O O . HIS A 1 92 ? 3.275 13.136 11.958 1.00 98.19 92 HIS A O 1
ATOM 736 N N . LEU A 1 93 ? 1.396 12.469 13.007 1.00 97.94 93 LEU A N 1
ATOM 737 C CA . LEU A 1 93 ? 1.982 11.250 13.559 1.00 97.94 93 LEU A CA 1
ATOM 738 C C . LEU A 1 93 ? 2.500 10.314 12.458 1.00 97.94 93 LEU A C 1
ATOM 740 O O . LEU A 1 93 ? 3.593 9.759 12.574 1.00 97.94 93 LEU A O 1
ATOM 744 N N . PHE A 1 94 ? 1.744 10.165 11.367 1.00 98.12 94 PHE A N 1
ATOM 745 C CA . PHE A 1 94 ? 2.189 9.370 10.224 1.00 98.12 94 PHE A CA 1
ATOM 746 C C . PHE A 1 94 ? 3.453 9.951 9.579 1.00 98.12 94 PHE A C 1
ATOM 748 O O . PHE A 1 94 ? 4.358 9.200 9.223 1.00 98.12 94 PHE A O 1
ATOM 755 N N . ASN A 1 95 ? 3.540 11.278 9.450 1.00 98.12 95 ASN A N 1
ATOM 756 C CA . ASN A 1 95 ? 4.703 11.928 8.859 1.00 98.12 95 ASN A CA 1
ATOM 757 C C . ASN A 1 95 ? 5.949 11.813 9.748 1.00 98.12 95 ASN A C 1
ATOM 759 O O . ASN A 1 95 ? 7.030 11.590 9.219 1.00 98.12 95 ASN A O 1
ATOM 763 N N . GLU A 1 96 ? 5.811 11.878 11.074 1.00 98.50 96 GLU A N 1
ATOM 764 C CA . GLU A 1 96 ? 6.925 11.591 11.989 1.00 98.50 96 GLU A CA 1
ATOM 765 C C . GLU A 1 96 ? 7.466 10.172 11.765 1.00 98.50 96 GLU A C 1
ATOM 767 O O . GLU A 1 96 ? 8.668 9.980 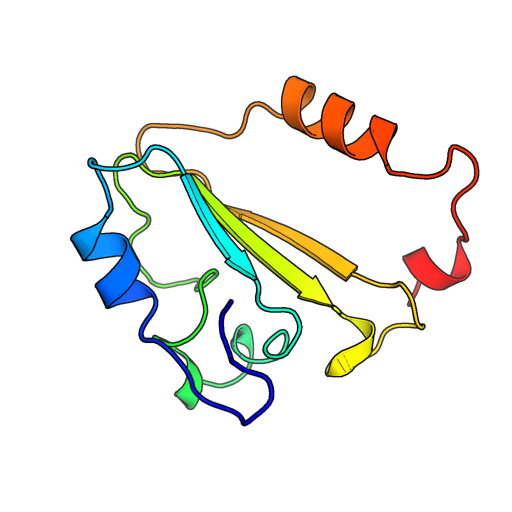11.584 1.00 98.50 96 GLU A O 1
ATOM 772 N N . ALA A 1 97 ? 6.579 9.175 11.661 1.00 98.12 97 ALA A N 1
ATOM 773 C CA . ALA A 1 97 ? 6.985 7.805 11.354 1.00 98.12 97 ALA A CA 1
ATOM 774 C C . ALA A 1 97 ? 7.638 7.670 9.970 1.00 98.12 97 ALA A C 1
ATOM 776 O O . ALA A 1 97 ? 8.649 6.984 9.821 1.00 98.12 97 ALA A O 1
ATOM 777 N N . TYR A 1 98 ? 7.099 8.356 8.962 1.00 98.00 98 TYR A N 1
ATOM 778 C CA . TYR A 1 98 ? 7.670 8.387 7.618 1.00 98.00 98 TYR A CA 1
ATOM 779 C C . TYR A 1 98 ? 9.083 8.992 7.606 1.00 98.00 98 TYR A C 1
ATOM 781 O O . TYR A 1 98 ? 9.988 8.445 6.971 1.00 98.00 98 TYR A O 1
ATOM 789 N N . LEU A 1 99 ? 9.299 10.085 8.343 1.00 98.19 99 LEU A N 1
ATOM 790 C CA . LEU A 1 99 ? 10.582 10.784 8.427 1.00 98.19 99 LEU A CA 1
ATOM 791 C C . LEU A 1 99 ? 11.634 10.028 9.249 1.00 98.19 99 LEU A C 1
ATOM 793 O O . LEU A 1 99 ? 12.819 10.181 8.970 1.00 98.19 99 LEU A O 1
ATOM 797 N N . MET A 1 100 ? 11.239 9.161 10.188 1.00 98.44 100 MET A N 1
ATOM 798 C CA . MET A 1 100 ? 12.185 8.263 10.872 1.00 98.44 100 MET A CA 1
ATOM 799 C C . MET A 1 100 ? 12.862 7.264 9.920 1.00 98.44 100 MET A C 1
ATOM 801 O O . MET A 1 100 ? 13.979 6.822 10.186 1.00 98.44 100 MET A O 1
ATOM 805 N N . HIS A 1 101 ? 12.191 6.885 8.828 1.00 98.25 101 HIS A N 1
ATOM 806 C CA . HIS A 1 101 ? 12.669 5.855 7.897 1.00 98.25 101 HIS A CA 1
ATOM 807 C C . HIS A 1 101 ? 13.103 6.398 6.533 1.00 98.25 101 HIS A C 1
ATOM 809 O O . HIS A 1 101 ? 13.789 5.702 5.782 1.00 98.25 101 HIS A O 1
ATOM 815 N N . THR A 1 102 ? 12.723 7.629 6.201 1.00 97.56 102 THR A N 1
ATOM 816 C CA . THR A 1 102 ? 13.098 8.269 4.940 1.00 97.56 102 THR A CA 1
ATOM 817 C C . THR A 1 102 ? 14.418 9.014 5.097 1.00 97.56 102 THR A C 1
ATOM 819 O O . THR A 1 102 ? 14.639 9.723 6.073 1.00 97.56 102 THR A O 1
ATOM 822 N N . SER A 1 103 ? 15.305 8.881 4.109 1.00 97.56 103 SER A N 1
ATOM 823 C CA . SER A 1 103 ? 16.550 9.655 4.062 1.00 97.56 103 SER A CA 1
ATOM 824 C C . SER A 1 103 ? 16.262 11.161 4.053 1.00 97.56 103 SER A C 1
ATOM 826 O O . SER A 1 103 ? 15.391 11.626 3.319 1.00 97.56 103 SER A O 1
ATOM 828 N N . THR A 1 104 ? 17.069 11.942 4.776 1.00 97.81 104 THR A N 1
ATOM 829 C CA . THR A 1 104 ? 17.087 13.413 4.668 1.00 97.81 104 THR A CA 1
ATOM 830 C C . THR A 1 104 ? 17.630 13.903 3.319 1.00 97.81 104 THR A C 1
ATOM 832 O O . THR A 1 104 ? 17.571 15.091 3.015 1.00 97.81 104 THR A O 1
ATOM 835 N N . SER A 1 105 ? 18.172 13.002 2.496 1.00 98.12 105 SER A N 1
ATOM 836 C CA . SER A 1 105 ? 18.650 13.243 1.131 1.00 98.12 105 SER A CA 1
ATOM 837 C C . SER A 1 105 ? 18.138 12.124 0.211 1.00 98.12 105 SER A C 1
ATOM 839 O O . SER A 1 105 ? 18.870 11.165 -0.058 1.00 98.12 105 SER A O 1
ATOM 841 N N . PRO A 1 106 ? 16.859 12.159 -0.206 1.00 97.69 106 PRO A N 1
ATOM 842 C CA . PRO A 1 106 ? 16.287 11.129 -1.067 1.00 97.69 106 PRO A CA 1
ATOM 843 C C . PRO A 1 106 ? 16.835 11.233 -2.497 1.00 97.69 106 PRO A C 1
ATOM 845 O O . PRO A 1 106 ? 17.252 12.303 -2.937 1.00 97.69 106 PRO A O 1
ATOM 848 N N . GLN A 1 107 ? 16.805 10.129 -3.249 1.00 98.19 107 GLN A N 1
ATOM 849 C CA . GLN A 1 107 ? 17.218 10.137 -4.653 1.00 98.19 107 GLN A CA 1
ATOM 850 C C . GLN A 1 107 ? 16.069 10.607 -5.555 1.00 98.19 107 GLN A C 1
ATOM 852 O O . GLN A 1 107 ? 15.038 9.947 -5.672 1.00 98.19 107 GLN A O 1
ATOM 857 N N . TYR A 1 108 ? 16.277 11.724 -6.246 1.00 98.06 108 TYR A N 1
ATOM 858 C CA . TYR A 1 108 ? 15.265 12.400 -7.055 1.00 98.06 108 TYR A CA 1
ATOM 859 C C . TYR A 1 108 ? 14.842 11.557 -8.260 1.00 98.06 108 TYR A C 1
ATOM 861 O O . TYR A 1 108 ? 13.667 11.551 -8.614 1.00 98.06 108 TYR A O 1
ATOM 869 N N . SER A 1 109 ? 15.757 10.775 -8.841 1.00 98.25 109 SER A N 1
ATOM 870 C CA . SER A 1 109 ? 15.414 9.866 -9.942 1.00 98.25 109 SER A CA 1
ATOM 871 C C . SER A 1 109 ? 14.438 8.761 -9.529 1.00 98.25 109 SER A C 1
ATOM 873 O O . SER A 1 109 ? 13.640 8.343 -10.356 1.00 98.25 109 SER A O 1
ATOM 875 N N . ILE A 1 110 ? 14.481 8.300 -8.271 1.00 98.19 110 ILE A N 1
ATOM 876 C CA . ILE A 1 110 ? 13.528 7.302 -7.747 1.00 98.19 110 ILE A CA 1
ATOM 877 C C . ILE A 1 110 ? 12.165 7.956 -7.501 1.00 98.19 110 ILE A C 1
ATOM 879 O O . ILE A 1 110 ? 11.138 7.338 -7.741 1.00 98.19 110 ILE A O 1
ATOM 883 N N . ILE A 1 111 ? 12.142 9.213 -7.049 1.00 97.69 111 ILE A N 1
ATOM 884 C CA . ILE A 1 111 ? 10.892 9.968 -6.868 1.00 97.69 111 ILE A CA 1
ATOM 885 C C . ILE A 1 111 ? 10.203 10.228 -8.217 1.00 97.69 111 ILE A C 1
ATOM 887 O O . ILE A 1 111 ? 8.978 10.246 -8.287 1.00 97.69 111 ILE A O 1
ATOM 891 N N . ALA A 1 112 ? 10.983 10.454 -9.276 1.00 97.75 112 ALA A N 1
ATOM 892 C CA . ALA A 1 112 ? 10.467 10.733 -10.613 1.00 97.75 112 ALA A CA 1
ATOM 893 C C . ALA A 1 112 ? 10.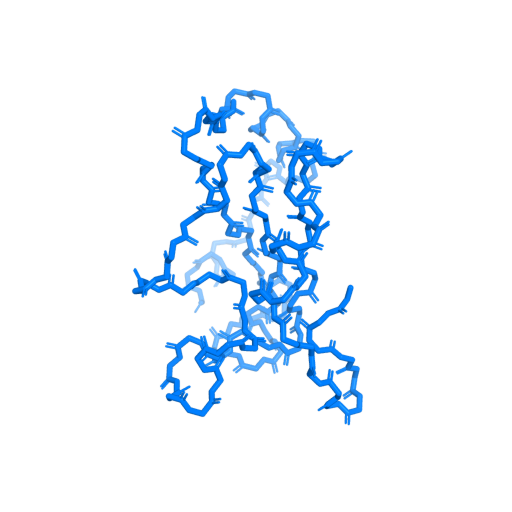040 9.482 -11.403 1.00 97.75 112 ALA A C 1
ATOM 895 O O . ALA A 1 112 ? 9.342 9.637 -12.405 1.00 97.75 112 ALA A O 1
ATOM 896 N N . SER A 1 113 ? 10.496 8.286 -11.006 1.00 95.19 113 SER A N 1
ATOM 897 C CA . SER A 1 113 ? 10.203 7.022 -11.699 1.00 95.19 113 SER A CA 1
ATOM 898 C C . SER A 1 113 ? 8.822 6.487 -11.360 1.00 95.19 113 SER A C 1
ATOM 900 O O . SER A 1 113 ? 8.111 6.113 -12.313 1.00 95.19 113 SER A O 1
#